Protein AF-A0A2A4XDB2-F1 (afdb_monomer_lite)

pLDDT: mean 81.4, std 18.89, range [41.47, 96.25]

Radius of gyration: 17.71 Å; chains: 1; bounding box: 30×23×62 Å

Secondary structure (DSSP, 8-state):
-PPP--EEEEE-TTSS-EEEEETTEEEEEES-HHHHHHHHHHHHHHHHHHHH-----------

Structure (mmCIF, N/CA/C/O backbone):
data_AF-A0A2A4XDB2-F1
#
_entry.id   AF-A0A2A4XDB2-F1
#
loop_
_atom_site.group_PDB
_atom_site.id
_atom_site.type_symbol
_atom_site.label_atom_id
_atom_site.label_alt_id
_atom_site.label_comp_id
_atom_site.label_asym_id
_atom_site.label_entity_id
_atom_site.label_seq_id
_atom_site.pdbx_PDB_ins_code
_atom_site.Cartn_x
_atom_site.Cartn_y
_atom_site.Cartn_z
_atom_site.occupancy
_atom_site.B_iso_or_equiv
_atom_site.auth_seq_id
_atom_site.auth_comp_id
_atom_site.auth_asym_id
_atom_site.auth_atom_id
_atom_site.pdbx_PDB_model_num
ATOM 1 N N . MET A 1 1 ? 9.057 14.579 -20.470 1.00 41.47 1 MET A N 1
ATOM 2 C CA . MET A 1 1 ? 9.546 14.138 -19.146 1.00 41.47 1 MET A CA 1
ATOM 3 C C . MET A 1 1 ? 8.367 13.512 -18.426 1.00 41.47 1 MET A C 1
ATOM 5 O O . MET A 1 1 ? 7.396 14.216 -18.194 1.00 41.47 1 MET A O 1
ATOM 9 N N . GLY A 1 2 ? 8.386 12.196 -18.208 1.00 57.56 2 GLY A N 1
ATOM 10 C CA . GLY A 1 2 ? 7.309 11.513 -17.487 1.00 57.56 2 GLY A CA 1
ATOM 11 C C . GLY A 1 2 ? 7.304 11.936 -16.021 1.00 57.56 2 GLY A C 1
ATOM 12 O O . GLY A 1 2 ? 8.368 12.116 -15.430 1.00 57.56 2 G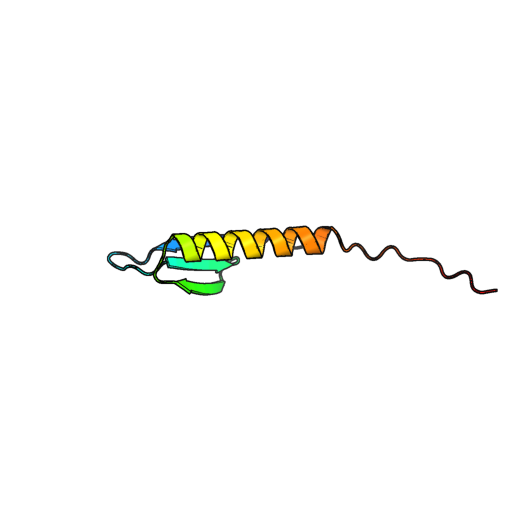LY A O 1
ATOM 13 N N . ILE A 1 3 ? 6.117 12.139 -15.459 1.00 64.75 3 ILE A N 1
ATOM 14 C CA . ILE A 1 3 ? 5.937 12.445 -14.038 1.00 64.75 3 ILE A CA 1
ATOM 15 C C . ILE A 1 3 ? 6.417 11.212 -13.250 1.00 64.75 3 ILE A C 1
ATOM 17 O O . ILE A 1 3 ? 6.031 10.097 -13.615 1.00 64.75 3 ILE A O 1
ATOM 21 N N . PRO A 1 4 ? 7.271 11.359 -12.221 1.00 72.25 4 PRO A N 1
ATOM 22 C CA . PRO A 1 4 ? 7.729 10.217 -11.439 1.00 72.25 4 PRO A CA 1
ATOM 23 C C . PRO A 1 4 ? 6.529 9.509 -10.804 1.00 72.25 4 PRO A C 1
ATOM 25 O O . PRO A 1 4 ? 5.744 10.130 -10.093 1.00 72.25 4 PRO A O 1
ATOM 28 N N . THR A 1 5 ? 6.386 8.210 -11.070 1.00 83.81 5 THR A N 1
ATOM 29 C CA . THR A 1 5 ? 5.302 7.398 -10.514 1.00 83.81 5 THR A CA 1
ATOM 30 C C . THR A 1 5 ? 5.512 7.198 -9.012 1.00 83.81 5 THR A C 1
ATOM 32 O O . THR A 1 5 ? 6.415 6.469 -8.594 1.00 83.81 5 THR A O 1
ATOM 35 N N . GLU A 1 6 ? 4.678 7.826 -8.184 1.00 92.31 6 GLU A N 1
ATOM 36 C CA . GLU A 1 6 ? 4.722 7.663 -6.730 1.00 92.31 6 GLU A CA 1
ATOM 37 C C . GLU A 1 6 ? 3.842 6.481 -6.300 1.00 92.31 6 GLU A C 1
ATOM 39 O O . GLU A 1 6 ? 2.652 6.448 -6.594 1.00 92.31 6 GLU A O 1
ATOM 44 N N . ILE A 1 7 ? 4.396 5.509 -5.563 1.00 93.88 7 ILE A N 1
ATOM 45 C CA . ILE A 1 7 ? 3.622 4.377 -5.023 1.00 93.88 7 ILE A CA 1
ATOM 46 C C . ILE A 1 7 ? 3.545 4.464 -3.498 1.00 93.88 7 ILE A C 1
ATOM 48 O O . ILE A 1 7 ? 4.527 4.197 -2.779 1.00 93.88 7 ILE A O 1
ATOM 52 N N . ARG A 1 8 ? 2.345 4.750 -2.987 1.00 95.50 8 ARG A N 1
ATOM 53 C CA . ARG A 1 8 ? 2.077 4.944 -1.556 1.00 95.50 8 ARG A CA 1
ATOM 54 C C . ARG A 1 8 ? 1.174 3.847 -1.001 1.00 95.50 8 ARG A C 1
ATOM 56 O O . ARG A 1 8 ? 0.145 3.513 -1.572 1.00 95.50 8 ARG A O 1
ATOM 63 N N . ILE A 1 9 ? 1.541 3.310 0.163 1.00 96.06 9 ILE A N 1
ATOM 64 C CA . ILE A 1 9 ? 0.673 2.414 0.936 1.00 96.06 9 ILE A CA 1
ATOM 65 C C . ILE A 1 9 ? 0.105 3.202 2.110 1.00 96.06 9 ILE A C 1
ATOM 67 O O . ILE A 1 9 ? 0.848 3.837 2.858 1.00 96.06 9 ILE A O 1
ATOM 71 N N . SER A 1 10 ? -1.202 3.124 2.312 1.00 95.12 10 SER A N 1
ATOM 72 C CA . SER A 1 10 ? -1.874 3.678 3.486 1.00 95.12 10 SER A CA 1
ATOM 73 C C . SER A 1 10 ? -2.710 2.601 4.176 1.00 95.12 10 SER A C 1
ATOM 75 O O . SER A 1 10 ? -2.947 1.524 3.632 1.00 95.12 10 SER A O 1
ATOM 77 N N . LYS A 1 11 ? -3.110 2.844 5.425 1.00 94.88 11 LYS A N 1
ATOM 78 C CA . LYS A 1 11 ? -3.964 1.930 6.193 1.00 94.88 11 LYS A CA 1
ATOM 79 C C . LYS A 1 11 ? -5.221 2.672 6.614 1.00 94.88 11 LYS A C 1
ATOM 81 O O . LYS A 1 11 ? -5.125 3.738 7.219 1.00 94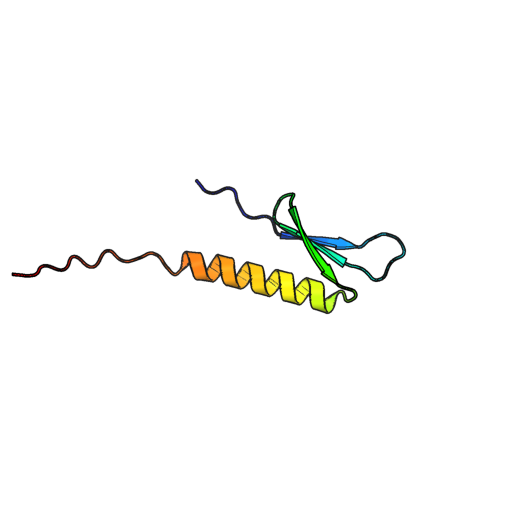.88 11 LYS A O 1
ATOM 86 N N . TYR A 1 12 ? -6.385 2.086 6.364 1.00 91.81 12 TYR A N 1
ATOM 87 C CA . TYR A 1 12 ? -7.634 2.635 6.881 1.00 91.81 12 TYR A CA 1
ATOM 88 C C . TYR A 1 12 ? -7.656 2.534 8.409 1.00 91.81 12 TYR A C 1
ATOM 90 O O . TYR A 1 12 ? -7.434 1.460 8.987 1.00 91.81 12 TYR A O 1
ATOM 98 N N . LYS A 1 13 ? -7.933 3.662 9.071 1.00 91.69 13 LYS A N 1
ATOM 99 C CA . LYS A 1 13 ? -7.980 3.764 10.534 1.00 91.69 13 LYS A CA 1
ATOM 100 C C . LYS A 1 13 ? -8.958 2.727 11.098 1.00 91.69 13 LYS A C 1
ATOM 102 O O . LYS A 1 13 ? -10.051 2.558 10.574 1.00 91.69 13 LYS A O 1
ATOM 107 N N . LYS A 1 14 ? -8.549 2.026 12.165 1.00 92.81 14 LYS A N 1
ATOM 108 C CA . LYS A 1 14 ? -9.336 0.965 12.833 1.00 92.81 14 LYS A CA 1
ATOM 109 C C . LYS A 1 14 ? -9.758 -0.217 11.934 1.00 92.81 14 LYS A C 1
ATOM 111 O O . LYS A 1 14 ? -10.625 -0.984 12.331 1.00 92.81 14 LYS A O 1
ATOM 116 N N . SER A 1 15 ? -9.132 -0.422 10.774 1.00 91.69 15 SER A N 1
ATOM 117 C CA . SER A 1 15 ? -9.429 -1.570 9.907 1.00 91.69 15 SER A CA 1
ATOM 118 C C . SER A 1 15 ? -8.201 -2.456 9.665 1.00 91.69 15 SER A C 1
ATOM 120 O O . SER A 1 15 ? -7.066 -2.097 10.000 1.00 91.69 15 SER A O 1
ATOM 122 N N . ARG A 1 16 ? -8.435 -3.623 9.057 1.00 91.44 16 ARG A N 1
ATOM 123 C CA . ARG A 1 16 ? -7.377 -4.503 8.537 1.00 91.44 16 ARG A CA 1
ATOM 124 C C . ARG A 1 16 ? -6.955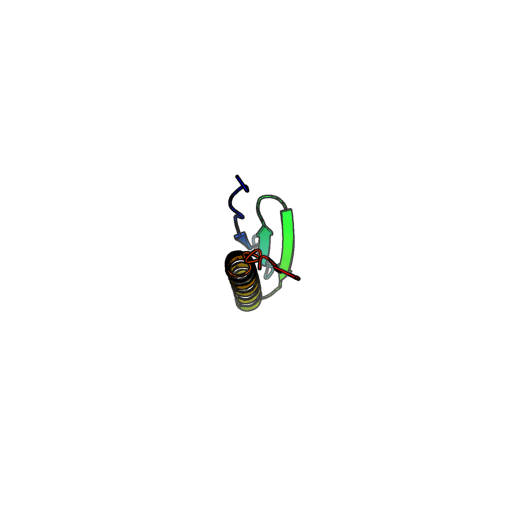 -4.125 7.114 1.00 91.44 16 ARG A C 1
ATOM 126 O O . ARG A 1 16 ? -5.954 -4.623 6.625 1.00 91.44 16 ARG A O 1
ATOM 133 N N . PHE A 1 17 ? -7.676 -3.218 6.466 1.00 95.44 17 PHE A N 1
ATOM 134 C CA . PHE A 1 17 ? -7.457 -2.889 5.070 1.00 95.44 17 PHE A CA 1
ATOM 135 C C . PHE A 1 17 ? -6.311 -1.894 4.877 1.00 95.44 17 PHE A C 1
ATOM 137 O O . PHE A 1 17 ? -6.188 -0.875 5.567 1.00 95.44 17 PHE A O 1
ATOM 144 N N . HIS A 1 18 ? -5.489 -2.209 3.889 1.00 96.25 18 HIS A N 1
ATOM 145 C CA . HIS A 1 18 ? -4.400 -1.409 3.369 1.00 96.25 18 HIS A CA 1
ATOM 146 C C . HIS A 1 18 ? -4.750 -0.974 1.950 1.00 96.25 18 HIS A C 1
ATOM 148 O O . HIS A 1 18 ? -5.196 -1.794 1.152 1.00 96.25 18 HIS A O 1
ATOM 154 N N . THR A 1 19 ? -4.539 0.298 1.643 1.00 96.19 19 THR A N 1
ATOM 155 C CA . THR A 1 19 ? -4.756 0.882 0.320 1.00 96.19 19 THR A CA 1
ATOM 156 C C . THR A 1 19 ? -3.425 1.104 -0.371 1.00 96.19 19 THR A C 1
ATOM 158 O O . THR A 1 19 ? -2.450 1.510 0.267 1.00 96.19 19 THR A O 1
ATOM 161 N N . ILE A 1 20 ? -3.382 0.815 -1.665 1.00 96.06 20 ILE A N 1
ATOM 162 C CA . ILE A 1 20 ? -2.242 1.088 -2.534 1.00 96.06 20 ILE A CA 1
ATOM 163 C C . ILE A 1 20 ? -2.667 2.189 -3.497 1.00 96.06 20 ILE A C 1
ATOM 165 O O . ILE A 1 20 ? -3.656 2.037 -4.213 1.00 96.06 20 ILE A O 1
ATOM 169 N N . TRP A 1 21 ? -1.917 3.282 -3.481 1.00 95.88 21 TRP A N 1
ATOM 170 C CA . TRP A 1 21 ? -2.102 4.446 -4.333 1.00 95.88 21 TRP A CA 1
ATOM 171 C C . TRP A 1 21 ? -0.954 4.522 -5.326 1.00 95.88 21 TRP A C 1
ATOM 173 O O . TRP A 1 21 ? 0.202 4.301 -4.944 1.00 95.88 21 TRP A O 1
ATOM 183 N N . VAL A 1 22 ? -1.282 4.840 -6.571 1.00 93.44 22 VAL A N 1
ATOM 184 C CA . VAL A 1 22 ? -0.319 5.191 -7.612 1.00 93.44 22 VAL A CA 1
ATOM 185 C C . VAL A 1 22 ? -0.603 6.635 -7.995 1.00 93.44 22 VAL A C 1
ATOM 187 O O . VAL A 1 22 ? -1.679 6.944 -8.499 1.00 93.44 22 VAL A O 1
ATOM 190 N N . ASN A 1 23 ? 0.337 7.527 -7.694 1.00 91.06 23 ASN A N 1
ATOM 191 C CA . ASN A 1 23 ? 0.122 8.970 -7.682 1.00 91.06 23 ASN A CA 1
ATOM 192 C C . ASN A 1 23 ? -1.085 9.314 -6.783 1.00 91.06 23 ASN A C 1
ATOM 194 O O . ASN A 1 23 ? -1.051 9.066 -5.575 1.00 91.06 23 ASN A O 1
ATOM 198 N N . GLU A 1 24 ? -2.170 9.821 -7.365 1.00 91.94 24 GLU A N 1
ATOM 199 C CA . GLU A 1 24 ? -3.409 10.171 -6.659 1.00 91.94 24 GLU A CA 1
ATOM 200 C C . GLU A 1 24 ? -4.548 9.163 -6.893 1.00 91.94 24 GLU A C 1
ATOM 202 O O . GLU A 1 24 ? -5.645 9.331 -6.361 1.00 91.94 24 GLU A O 1
ATOM 207 N N . GLU A 1 25 ? -4.291 8.075 -7.625 1.00 93.44 25 GLU A N 1
ATOM 208 C CA . GLU A 1 25 ? -5.297 7.068 -7.961 1.00 93.44 25 GLU A CA 1
ATOM 209 C C . GLU A 1 25 ? -5.221 5.845 -7.042 1.00 93.44 25 GLU A C 1
ATOM 211 O O . GLU A 1 25 ? -4.148 5.303 -6.751 1.00 93.44 25 GLU A O 1
ATOM 216 N N . LEU A 1 26 ? -6.387 5.386 -6.578 1.00 94.31 26 LEU A N 1
ATOM 217 C CA . LEU A 1 26 ? -6.502 4.173 -5.776 1.00 94.31 26 LEU A CA 1
ATOM 218 C C . LEU A 1 26 ? -6.433 2.947 -6.690 1.00 94.31 26 LEU A C 1
ATOM 220 O O . LEU A 1 26 ? -7.366 2.673 -7.438 1.00 94.31 26 LEU A O 1
ATOM 224 N N . LEU A 1 27 ? -5.363 2.167 -6.566 1.00 94.69 27 LEU A N 1
ATOM 225 C CA . LEU A 1 27 ? -5.163 0.972 -7.381 1.00 94.69 27 LEU A CA 1
ATOM 226 C C . LEU A 1 27 ? -5.811 -0.267 -6.757 1.00 94.69 27 LEU A C 1
ATOM 228 O O . LEU A 1 27 ? -6.448 -1.063 -7.440 1.00 94.69 27 LEU A O 1
ATOM 232 N N . ALA A 1 28 ? -5.590 -0.477 -5.458 1.00 94.12 28 ALA A N 1
ATOM 233 C CA . ALA A 1 28 ? -6.011 -1.706 -4.796 1.00 94.12 28 ALA A CA 1
ATOM 234 C C . ALA A 1 28 ? -6.224 -1.530 -3.291 1.00 94.12 28 ALA A C 1
ATOM 236 O O . ALA A 1 28 ? -5.586 -0.704 -2.632 1.00 94.12 28 ALA A O 1
ATOM 237 N N . VAL A 1 29 ? -7.088 -2.384 -2.736 1.00 95.19 29 VAL A N 1
ATOM 238 C CA . VAL A 1 29 ? -7.337 -2.507 -1.298 1.00 95.19 29 VAL A CA 1
ATOM 239 C C . VAL A 1 29 ? -7.144 -3.959 -0.884 1.00 95.19 29 VAL A C 1
ATOM 241 O O . VAL A 1 29 ? -7.749 -4.861 -1.454 1.00 95.19 29 VAL A O 1
ATOM 244 N N . VAL A 1 30 ? -6.304 -4.203 0.119 1.00 96.25 30 VAL A N 1
ATOM 245 C CA . VAL A 1 30 ? -5.951 -5.555 0.574 1.00 96.25 30 VAL A CA 1
ATOM 246 C C . VAL A 1 30 ? -6.022 -5.675 2.090 1.00 96.25 30 VAL A C 1
ATOM 248 O O . VAL A 1 30 ? -5.688 -4.750 2.821 1.00 96.25 30 VAL A O 1
ATOM 251 N N . CYS A 1 31 ? -6.433 -6.839 2.591 1.00 94.62 31 CYS A N 1
ATOM 252 C CA . CYS A 1 31 ? -6.625 -7.081 4.028 1.00 94.62 31 CYS A CA 1
ATOM 253 C C . CYS A 1 31 ? -5.309 -7.305 4.805 1.00 94.62 31 CYS A C 1
ATOM 255 O O . CYS A 1 31 ? -5.273 -7.235 6.031 1.00 94.62 31 CYS A O 1
ATOM 257 N N . TYR A 1 32 ? -4.204 -7.590 4.112 1.00 93.00 32 TYR A N 1
ATOM 258 C CA . TYR A 1 32 ? -2.936 -7.936 4.754 1.00 93.00 32 TYR A CA 1
ATOM 259 C C . TYR A 1 32 ? -1.819 -6.991 4.330 1.00 93.00 32 TYR A C 1
ATOM 261 O O . TYR A 1 32 ? -1.566 -6.806 3.139 1.00 93.00 32 TYR A O 1
ATOM 269 N N . LYS A 1 33 ? -1.059 -6.489 5.313 1.00 91.50 33 LYS A N 1
ATOM 270 C CA . LYS A 1 33 ? 0.144 -5.669 5.084 1.00 91.50 33 LYS A CA 1
ATOM 271 C C . LYS A 1 33 ? 1.124 -6.341 4.117 1.00 91.50 33 LYS A C 1
ATOM 273 O O . LYS A 1 33 ? 1.681 -5.673 3.255 1.00 91.50 33 LYS A O 1
ATOM 278 N N . LYS A 1 34 ? 1.312 -7.663 4.240 1.00 94.69 34 LYS A N 1
ATOM 279 C CA . LYS A 1 34 ? 2.189 -8.441 3.349 1.00 94.69 34 LYS A CA 1
ATOM 280 C C . LYS A 1 34 ? 1.723 -8.386 1.890 1.00 94.69 34 LYS A C 1
ATOM 282 O O . LYS A 1 34 ? 2.553 -8.194 1.013 1.00 94.69 34 LYS A O 1
ATOM 287 N N . GLY A 1 35 ? 0.413 -8.474 1.645 1.00 94.25 35 GLY A N 1
ATOM 288 C CA . GLY A 1 35 ? -0.158 -8.329 0.304 1.00 94.25 35 GLY A CA 1
ATOM 289 C C . GLY A 1 35 ? 0.085 -6.935 -0.275 1.00 94.25 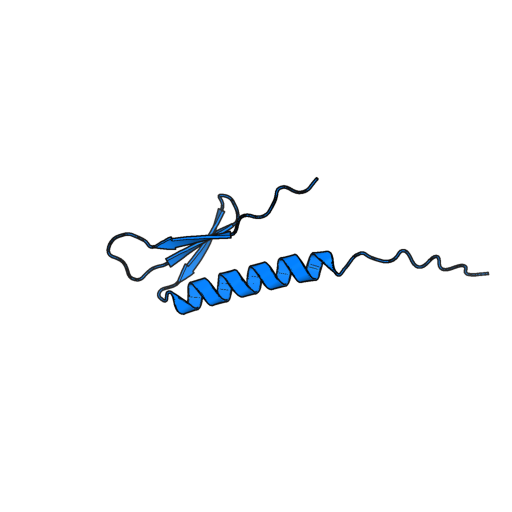35 GLY A C 1
ATOM 290 O O . GLY A 1 35 ? 0.500 -6.812 -1.421 1.00 94.25 35 GLY A O 1
ATOM 291 N N . ALA A 1 36 ? -0.066 -5.886 0.542 1.00 95.06 36 ALA A N 1
ATOM 292 C CA . ALA A 1 36 ? 0.190 -4.514 0.096 1.00 95.06 36 ALA A CA 1
ATOM 293 C C . ALA A 1 36 ? 1.658 -4.293 -0.297 1.00 95.06 36 ALA A C 1
ATOM 295 O O . ALA A 1 36 ? 1.946 -3.650 -1.304 1.00 95.06 36 ALA A O 1
ATOM 296 N N . LEU A 1 37 ? 2.586 -4.861 0.478 1.00 95.44 37 LEU A N 1
ATOM 297 C CA . LEU A 1 37 ? 4.018 -4.813 0.179 1.00 95.44 37 LEU A CA 1
ATOM 298 C C . LEU A 1 37 ? 4.368 -5.593 -1.093 1.00 95.44 37 LEU A C 1
ATOM 300 O O . LEU A 1 37 ? 5.143 -5.095 -1.903 1.00 95.44 37 LEU A O 1
ATOM 304 N N . ALA A 1 38 ? 3.776 -6.774 -1.288 1.00 95.88 38 ALA A N 1
ATOM 305 C CA . ALA A 1 38 ? 3.988 -7.574 -2.491 1.00 95.88 38 ALA A CA 1
ATOM 306 C C . ALA A 1 38 ? 3.530 -6.830 -3.756 1.00 95.88 38 ALA A C 1
ATOM 308 O O . ALA A 1 38 ? 4.272 -6.781 -4.734 1.00 95.88 38 ALA A O 1
ATOM 309 N N . ILE A 1 39 ? 2.361 -6.180 -3.711 1.00 94.31 39 ILE A N 1
ATOM 310 C CA . ILE A 1 39 ? 1.852 -5.375 -4.831 1.00 94.31 39 ILE A CA 1
ATOM 311 C C . ILE A 1 39 ? 2.778 -4.188 -5.109 1.00 94.31 39 ILE A C 1
ATOM 313 O O . ILE A 1 39 ? 3.163 -3.972 -6.255 1.00 94.31 39 ILE A O 1
ATOM 317 N N . LYS A 1 40 ? 3.203 -3.453 -4.071 1.00 93.38 40 LYS A N 1
ATOM 318 C CA . LYS A 1 40 ? 4.164 -2.352 -4.240 1.00 93.38 40 LYS A CA 1
ATOM 319 C C . LYS A 1 40 ? 5.460 -2.825 -4.902 1.00 93.38 40 LYS A C 1
ATOM 321 O O . LYS A 1 40 ? 5.954 -2.155 -5.801 1.00 93.38 40 LYS A O 1
ATOM 326 N N . GLN A 1 41 ? 5.998 -3.969 -4.482 1.00 93.88 41 GLN A N 1
ATOM 327 C CA . GLN A 1 41 ? 7.219 -4.512 -5.074 1.00 93.88 41 GLN A CA 1
ATOM 328 C C . GLN A 1 41 ? 7.013 -4.932 -6.534 1.00 93.88 41 GLN A C 1
ATOM 330 O O . GLN A 1 41 ? 7.869 -4.648 -7.367 1.00 93.88 41 GLN A O 1
ATOM 335 N N . ALA A 1 42 ? 5.887 -5.571 -6.858 1.00 93.62 42 ALA A N 1
ATOM 336 C CA . ALA A 1 42 ? 5.564 -5.962 -8.228 1.00 93.62 42 ALA A CA 1
ATOM 337 C C . ALA A 1 42 ? 5.472 -4.745 -9.163 1.00 93.62 42 ALA A C 1
ATOM 339 O O . ALA A 1 42 ? 6.044 -4.769 -10.250 1.00 93.62 42 ALA A O 1
ATOM 340 N N . LEU A 1 43 ? 4.835 -3.660 -8.711 1.00 91.69 43 LEU A N 1
ATOM 341 C CA . LEU A 1 43 ? 4.748 -2.403 -9.460 1.00 91.69 43 LEU A CA 1
ATOM 342 C C . LEU A 1 43 ? 6.122 -1.759 -9.672 1.00 91.69 43 LEU A C 1
ATOM 344 O O . LEU A 1 43 ? 6.448 -1.362 -10.786 1.00 91.69 43 LEU A O 1
ATOM 348 N N . LEU A 1 44 ? 6.957 -1.702 -8.630 1.00 91.06 44 LEU A N 1
ATOM 349 C CA . LEU A 1 44 ? 8.328 -1.196 -8.755 1.00 91.06 44 LEU A CA 1
ATOM 350 C C . LEU A 1 44 ? 9.152 -2.030 -9.744 1.00 91.06 44 LEU A C 1
ATOM 352 O O . LEU A 1 44 ? 9.912 -1.481 -10.536 1.00 91.06 44 LEU A O 1
ATOM 356 N N . ASN A 1 45 ? 8.992 -3.354 -9.722 1.00 91.81 45 ASN A N 1
ATOM 357 C CA . ASN A 1 45 ? 9.676 -4.242 -10.657 1.00 91.81 45 ASN A CA 1
ATOM 358 C C . ASN A 1 45 ? 9.208 -4.019 -12.101 1.00 91.81 45 ASN A C 1
ATOM 360 O O . ASN A 1 45 ? 10.047 -4.006 -12.997 1.00 91.81 45 ASN A O 1
ATOM 364 N N . ALA A 1 46 ? 7.905 -3.817 -12.322 1.00 88.06 46 ALA A N 1
ATOM 365 C CA . ALA A 1 46 ? 7.348 -3.523 -13.641 1.00 88.06 46 ALA A CA 1
ATOM 366 C C . ALA A 1 46 ? 7.885 -2.195 -14.199 1.00 88.06 46 ALA A C 1
ATOM 368 O O . ALA A 1 46 ? 8.408 -2.172 -15.310 1.00 88.06 46 ALA A O 1
ATOM 369 N N . LEU A 1 47 ? 7.880 -1.130 -13.389 1.00 85.94 47 LEU A N 1
ATOM 370 C CA . LEU A 1 47 ? 8.442 0.172 -13.772 1.00 85.94 47 LEU A CA 1
ATOM 371 C C . LEU A 1 47 ? 9.931 0.069 -14.137 1.00 85.94 47 LEU A C 1
ATOM 373 O O . LEU A 1 47 ? 10.377 0.616 -15.141 1.00 85.94 47 LEU A O 1
ATOM 377 N N . ASN A 1 48 ? 10.708 -0.689 -13.359 1.00 83.56 48 ASN A N 1
ATOM 378 C CA . ASN A 1 48 ? 12.123 -0.921 -13.653 1.00 83.56 48 ASN A CA 1
ATOM 379 C C . ASN A 1 48 ? 12.347 -1.793 -14.903 1.00 83.56 48 ASN A C 1
ATOM 381 O O . ASN A 1 48 ? 13.398 -1.691 -15.539 1.00 83.56 48 ASN A O 1
ATOM 385 N N . ALA A 1 49 ? 11.403 -2.674 -15.243 1.00 80.25 49 ALA A N 1
ATOM 386 C CA . ALA A 1 49 ? 11.480 -3.509 -16.437 1.00 80.25 49 ALA A CA 1
ATOM 387 C C . ALA A 1 49 ? 11.187 -2.704 -17.711 1.00 80.25 49 ALA A C 1
ATOM 389 O O . ALA A 1 49 ? 11.873 -2.896 -18.713 1.00 80.25 49 ALA A O 1
ATOM 390 N N . GLU A 1 50 ? 10.245 -1.761 -17.661 1.00 66.50 50 GLU A N 1
ATOM 391 C CA . GLU A 1 50 ? 9.963 -0.844 -18.774 1.00 66.50 50 GLU A CA 1
ATOM 392 C C . GLU A 1 50 ? 11.168 0.044 -19.108 1.00 66.50 50 GLU A C 1
ATOM 394 O O . GLU A 1 50 ? 11.484 0.239 -20.278 1.00 66.50 50 GLU A O 1
ATOM 399 N N . VAL A 1 51 ? 11.934 0.481 -18.100 1.00 58.16 51 VAL A N 1
ATOM 400 C CA . VAL A 1 51 ? 13.186 1.234 -18.315 1.00 58.16 51 VAL A CA 1
ATOM 401 C C . VAL A 1 51 ? 14.241 0.413 -19.076 1.00 58.16 51 VAL A C 1
ATOM 403 O O . VAL A 1 51 ? 15.094 0.985 -19.755 1.00 58.16 51 VAL A O 1
ATOM 406 N N . LYS A 1 52 ? 14.194 -0.925 -19.009 1.00 54.69 52 LYS A N 1
ATOM 407 C CA . LYS A 1 52 ? 15.124 -1.802 -19.745 1.00 54.69 52 LYS A CA 1
ATOM 408 C C . LYS A 1 52 ? 14.711 -2.065 -21.192 1.00 54.69 52 LYS A C 1
ATOM 410 O O . LYS A 1 52 ? 15.576 -2.407 -21.994 1.00 54.69 52 LYS A O 1
ATOM 415 N N . TYR A 1 53 ? 13.441 -1.877 -21.542 1.00 46.72 53 TYR A N 1
ATOM 416 C CA . TYR A 1 53 ? 12.971 -1.929 -22.926 1.00 46.72 53 TYR A CA 1
ATOM 417 C C . TYR A 1 53 ? 13.094 -0.544 -23.575 1.00 46.72 53 TYR A C 1
ATOM 419 O O . TYR A 1 53 ? 12.107 0.080 -23.951 1.00 46.72 53 TYR A O 1
ATOM 427 N N . GLN A 1 54 ? 14.326 -0.058 -23.750 1.00 46.81 54 GLN A N 1
ATOM 428 C CA . GLN A 1 54 ? 14.566 0.877 -24.846 1.00 46.81 54 GLN A CA 1
ATOM 429 C C . GLN A 1 54 ? 14.601 0.051 -26.136 1.00 46.81 54 GLN A C 1
ATOM 431 O O . GLN A 1 54 ? 15.449 -0.839 -26.241 1.00 46.81 54 GLN A O 1
ATOM 436 N N . PRO A 1 55 ? 13.702 0.286 -27.109 1.00 47.41 55 PRO A N 1
ATOM 437 C CA . PRO A 1 55 ? 13.814 -0.359 -28.402 1.00 47.41 55 PRO A CA 1
ATOM 438 C C . PRO A 1 55 ? 15.086 0.182 -29.046 1.00 47.41 55 PRO A C 1
ATOM 440 O O . PRO A 1 55 ? 15.137 1.328 -29.488 1.00 47.41 55 PRO A O 1
ATOM 443 N N . TYR A 1 56 ? 16.145 -0.621 -29.064 1.00 53.69 56 TYR A N 1
ATOM 444 C CA . TYR A 1 56 ? 17.265 -0.354 -29.949 1.00 53.69 5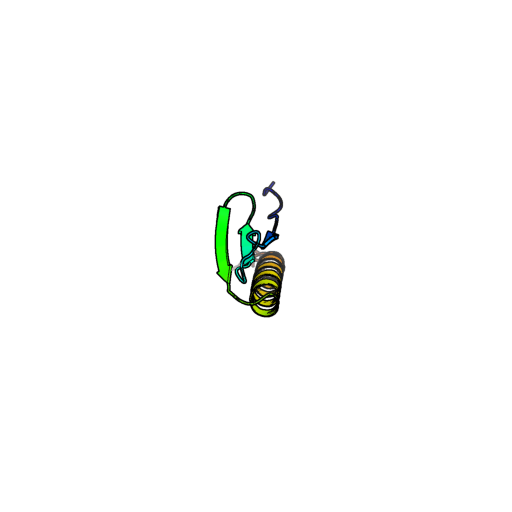6 TYR A CA 1
ATOM 445 C C . TYR A 1 56 ? 16.667 -0.322 -31.357 1.00 53.69 56 TYR A C 1
ATOM 447 O O . TYR A 1 56 ? 16.170 -1.338 -31.845 1.00 53.69 56 TYR A O 1
ATOM 455 N N . CYS A 1 57 ? 16.650 0.854 -31.985 1.00 45.59 57 CYS A N 1
ATOM 456 C CA . CYS A 1 57 ? 16.452 0.967 -33.419 1.00 45.59 57 CYS A CA 1
ATOM 457 C C . CYS A 1 57 ? 17.553 0.129 -34.066 1.00 45.59 57 CYS A C 1
ATOM 459 O O . CYS A 1 57 ? 18.698 0.566 -34.135 1.00 45.59 57 CYS A O 1
ATOM 461 N N . ILE A 1 58 ? 17.232 -1.094 -34.479 1.00 58.84 58 ILE A N 1
ATOM 462 C CA . ILE A 1 58 ? 18.096 -1.877 -35.352 1.00 58.84 58 ILE A CA 1
ATOM 463 C C . ILE A 1 58 ? 17.940 -1.216 -36.726 1.00 58.84 58 ILE A C 1
ATOM 465 O O . ILE A 1 58 ? 16.840 -1.281 -37.282 1.00 58.84 58 ILE A O 1
ATOM 469 N N . PRO A 1 59 ? 18.956 -0.536 -37.291 1.00 44.69 59 PRO A N 1
ATOM 470 C CA . PRO A 1 59 ? 18.881 -0.151 -38.685 1.00 44.69 59 PRO A CA 1
ATOM 471 C C . PRO A 1 59 ? 18.959 -1.449 -39.484 1.00 44.69 59 PRO A C 1
ATOM 473 O O . PRO A 1 59 ? 20.025 -2.044 -39.631 1.00 44.69 59 PRO A O 1
ATOM 476 N N . VAL A 1 60 ? 17.815 -1.919 -39.971 1.00 54.84 60 VAL A N 1
ATOM 477 C CA . VAL A 1 60 ? 17.780 -2.963 -40.989 1.00 54.84 60 VAL A CA 1
ATOM 478 C C . VAL A 1 60 ? 18.287 -2.301 -42.270 1.00 54.84 60 VAL A C 1
ATOM 480 O O . VAL A 1 60 ? 17.509 -1.757 -43.046 1.00 54.84 60 VAL A O 1
ATOM 483 N N . HIS A 1 61 ? 19.609 -2.269 -42.464 1.00 44.72 61 HIS A N 1
ATOM 484 C CA . HIS A 1 61 ? 20.178 -2.112 -43.800 1.00 44.72 61 HIS A CA 1
ATOM 485 C C . HIS A 1 61 ? 19.895 -3.418 -44.540 1.00 44.72 61 HIS A C 1
ATOM 487 O O . HIS A 1 61 ? 20.689 -4.355 -44.544 1.00 44.72 61 HIS A O 1
ATOM 493 N N . LEU A 1 62 ? 18.680 -3.496 -45.074 1.00 41.94 62 LEU A N 1
ATOM 494 C CA . LEU A 1 62 ? 18.379 -4.337 -46.211 1.00 41.94 62 LEU A CA 1
ATOM 495 C C . LEU A 1 62 ? 18.900 -3.571 -47.431 1.00 41.94 62 LEU A C 1
ATOM 497 O O . LEU A 1 62 ? 18.411 -2.469 -47.682 1.00 41.94 62 LEU A O 1
ATOM 501 N N . ILE A 1 63 ? 19.918 -4.128 -48.090 1.00 50.09 63 ILE A N 1
ATOM 502 C CA . ILE A 1 63 ? 20.232 -4.180 -49.536 1.00 50.09 63 ILE A CA 1
ATOM 503 C C . ILE A 1 63 ? 21.725 -4.498 -49.663 1.00 50.09 63 ILE A C 1
ATOM 505 O O . ILE A 1 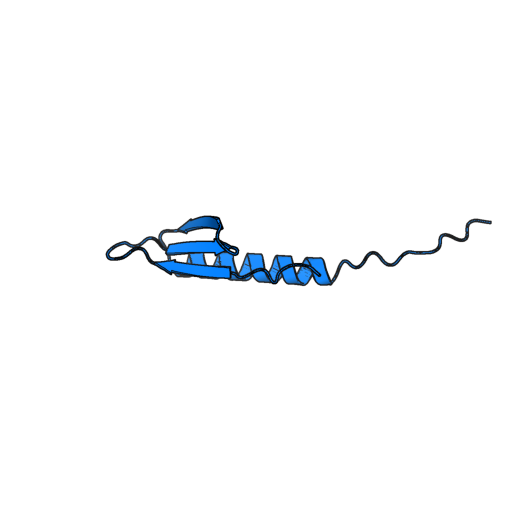63 ? 22.549 -3.714 -49.144 1.00 50.09 63 ILE A O 1
#

Sequence (63 aa):
MGIPTEIRISKYKKSRFHTIWVNEELLAVVCYKKGALAIKQALLNALNAEVKYQPYCIPVHLI

Foldseek 3Di:
DDDPWDWDWDDDPPAQWIWIDTPNDTDDIDSHPVVSVVVVVVVVVVVVVVVVPPPPPPPPPDD